Protein AF-A0A238JJU9-F1 (afdb_monomer_lite)

Sequence (68 aa):
MKKTLIVYAMTAGAAVAHPGHDAAALQGQAHWLGQADHIAVVALVAALGAVIVYRRPRAMLRRILRLE

Secondary structure (DSSP, 8-state):
-HHHHHHHHHHHHHHHHSTTTTHHHHH-TTGGGG-HHHHHHHHHHHHHHHHHHHHHHHHHHHHHTT--

Structure (mmCIF, N/CA/C/O backbone):
data_AF-A0A238JJU9-F1
#
_entry.id   AF-A0A238JJU9-F1
#
loop_
_atom_site.group_PDB
_atom_site.id
_atom_site.type_symbol
_at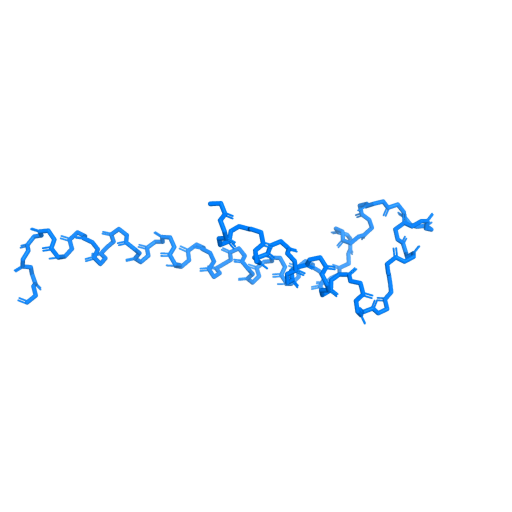om_site.label_atom_id
_atom_site.label_alt_id
_atom_site.label_comp_id
_atom_site.label_asym_id
_atom_site.label_entity_id
_atom_site.label_seq_id
_atom_site.pdbx_PDB_ins_code
_atom_site.Cartn_x
_atom_site.Cartn_y
_atom_site.Cartn_z
_atom_site.occupancy
_atom_site.B_iso_or_equiv
_atom_site.auth_seq_id
_atom_site.auth_comp_id
_atom_site.auth_asym_id
_atom_site.auth_atom_id
_atom_site.pdbx_PDB_model_num
ATOM 1 N N . MET A 1 1 ? 5.238 12.140 16.932 1.00 54.53 1 MET A N 1
ATOM 2 C CA . MET A 1 1 ? 6.474 12.461 16.183 1.00 54.53 1 MET A CA 1
ATOM 3 C C . MET A 1 1 ? 7.548 11.384 16.324 1.00 54.53 1 MET A C 1
ATOM 5 O O . MET A 1 1 ? 7.844 10.755 15.321 1.00 54.53 1 MET A O 1
ATOM 9 N N . LYS A 1 2 ? 8.070 11.072 17.527 1.00 61.06 2 LYS A N 1
ATOM 10 C CA . LYS A 1 2 ? 9.120 10.032 17.693 1.00 61.06 2 LYS A CA 1
ATOM 11 C C . LYS A 1 2 ? 8.765 8.662 17.088 1.00 61.06 2 LYS A C 1
ATOM 13 O O . LYS A 1 2 ? 9.574 8.085 16.379 1.00 61.06 2 LYS A O 1
ATOM 18 N N . LYS A 1 3 ? 7.537 8.173 17.301 1.00 68.06 3 LYS A N 1
ATOM 19 C CA . LYS A 1 3 ? 7.079 6.886 16.734 1.00 68.06 3 LYS A CA 1
ATOM 20 C C . LYS A 1 3 ? 7.004 6.905 15.201 1.00 68.06 3 LYS A C 1
ATOM 22 O O . LYS A 1 3 ? 7.313 5.909 14.568 1.00 68.06 3 LYS A O 1
ATOM 27 N N . THR A 1 4 ? 6.635 8.043 14.619 1.00 68.62 4 THR A N 1
ATOM 28 C CA . THR A 1 4 ? 6.510 8.229 13.168 1.00 68.62 4 THR A CA 1
ATOM 29 C C . THR A 1 4 ? 7.870 8.156 12.478 1.00 68.62 4 THR A C 1
ATOM 31 O O . THR A 1 4 ? 7.990 7.495 11.457 1.00 68.62 4 THR A O 1
ATOM 34 N N . LEU A 1 5 ? 8.903 8.764 13.074 1.00 72.69 5 LEU A N 1
ATOM 35 C CA . LEU A 1 5 ? 10.279 8.690 12.568 1.00 72.69 5 LEU A CA 1
ATOM 36 C C . LEU A 1 5 ? 10.842 7.267 12.618 1.00 72.69 5 LEU A C 1
ATOM 38 O O . LEU A 1 5 ? 11.505 6.848 11.679 1.00 72.69 5 LEU A O 1
ATOM 42 N N . ILE A 1 6 ? 10.538 6.509 13.676 1.00 74.75 6 ILE A N 1
ATOM 43 C CA . ILE A 1 6 ? 10.953 5.104 13.787 1.00 74.75 6 ILE A CA 1
ATOM 44 C C . ILE A 1 6 ? 10.276 4.261 12.699 1.00 74.75 6 ILE A C 1
ATOM 46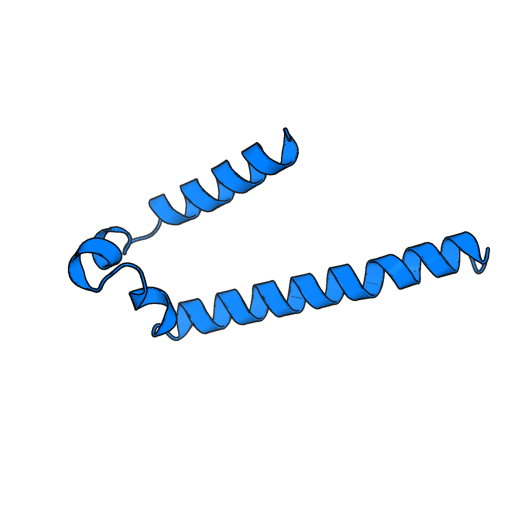 O O . ILE A 1 6 ? 10.949 3.516 11.997 1.00 74.75 6 ILE A O 1
ATOM 50 N N . VAL A 1 7 ? 8.962 4.418 12.503 1.00 75.25 7 VAL A N 1
ATOM 51 C CA . VAL A 1 7 ? 8.223 3.703 11.446 1.00 75.25 7 VAL A CA 1
ATOM 52 C C . VAL A 1 7 ? 8.740 4.078 10.054 1.00 75.25 7 VAL A C 1
ATOM 54 O O . VAL A 1 7 ? 8.927 3.202 9.213 1.00 75.25 7 VAL A O 1
ATOM 57 N N . TYR A 1 8 ? 9.025 5.359 9.818 1.00 72.06 8 TYR A N 1
ATOM 58 C CA . TYR A 1 8 ? 9.609 5.827 8.563 1.00 72.06 8 TYR A CA 1
ATOM 59 C C . TYR A 1 8 ? 11.001 5.228 8.321 1.00 72.06 8 TYR A C 1
ATOM 61 O O . TYR A 1 8 ? 11.258 4.698 7.249 1.00 72.06 8 TYR A O 1
ATOM 69 N N . ALA A 1 9 ? 11.879 5.222 9.327 1.00 70.31 9 ALA A N 1
ATOM 70 C CA . ALA A 1 9 ? 13.210 4.630 9.209 1.00 70.31 9 ALA A CA 1
ATOM 71 C C . ALA A 1 9 ? 13.158 3.116 8.936 1.00 70.31 9 ALA A C 1
ATOM 73 O O . ALA A 1 9 ? 13.917 2.613 8.112 1.00 70.31 9 ALA A O 1
ATOM 74 N N . MET A 1 10 ? 12.235 2.391 9.577 1.00 70.94 10 MET A N 1
ATOM 75 C CA . MET A 1 10 ? 12.081 0.950 9.351 1.00 70.94 10 MET A CA 1
ATOM 76 C C . MET A 1 10 ? 11.498 0.620 7.970 1.00 70.94 10 MET A C 1
ATOM 78 O O . MET A 1 10 ? 11.885 -0.380 7.372 1.00 70.94 10 MET A O 1
ATOM 82 N N . THR A 1 11 ? 10.600 1.456 7.447 1.00 69.44 11 THR A N 1
ATOM 83 C CA . THR A 1 11 ? 10.000 1.260 6.114 1.00 69.44 11 THR A CA 1
ATOM 84 C C . THR A 1 11 ? 10.942 1.686 4.991 1.00 69.44 11 THR A C 1
ATOM 86 O O . THR A 1 11 ? 11.105 0.942 4.028 1.00 69.44 11 THR A O 1
ATOM 89 N N . ALA A 1 12 ? 11.634 2.817 5.145 1.00 65.56 12 ALA A N 1
ATOM 90 C CA . ALA A 1 12 ? 12.649 3.272 4.200 1.00 65.56 12 ALA A CA 1
ATOM 91 C C . ALA A 1 12 ? 13.843 2.306 4.133 1.00 65.56 12 ALA A C 1
ATOM 93 O O . ALA A 1 12 ? 14.319 2.006 3.047 1.00 65.56 12 ALA A O 1
ATOM 94 N N . GLY A 1 13 ? 14.296 1.765 5.272 1.00 64.56 13 GLY A N 1
ATOM 95 C CA . GLY A 1 13 ? 15.380 0.778 5.297 1.00 64.56 13 GLY A CA 1
ATOM 96 C C . GLY A 1 13 ? 15.008 -0.541 4.614 1.00 64.56 13 GLY A C 1
ATOM 97 O O . GLY A 1 13 ? 15.809 -1.091 3.860 1.00 64.56 13 GLY A O 1
ATOM 98 N N . ALA A 1 14 ? 13.778 -1.024 4.810 1.00 66.00 14 ALA A N 1
ATOM 99 C CA . ALA A 1 14 ? 13.287 -2.209 4.10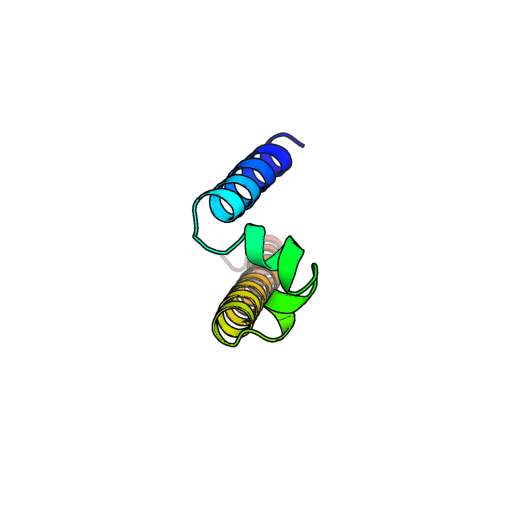8 1.00 66.00 14 ALA A CA 1
ATOM 100 C C . ALA A 1 14 ? 13.266 -1.984 2.586 1.00 66.00 14 ALA A C 1
ATOM 102 O O . ALA A 1 14 ? 13.748 -2.818 1.824 1.00 66.00 14 ALA A O 1
ATOM 103 N N . ALA A 1 15 ? 12.818 -0.805 2.154 1.00 64.38 15 ALA A N 1
ATOM 104 C CA . ALA A 1 15 ? 12.851 -0.376 0.760 1.00 64.38 15 ALA A CA 1
ATOM 105 C C . ALA A 1 15 ? 14.251 0.032 0.255 1.00 64.38 15 ALA A C 1
ATOM 107 O O . ALA A 1 15 ? 14.339 0.626 -0.803 1.00 64.38 15 ALA A O 1
ATOM 108 N N . VAL A 1 16 ? 15.343 -0.231 0.980 1.00 64.19 16 VAL A N 1
ATOM 109 C CA . VAL A 1 16 ? 16.729 -0.111 0.467 1.00 64.19 16 VAL A CA 1
ATOM 110 C C . VAL A 1 16 ? 17.460 -1.462 0.526 1.00 64.19 16 VAL A C 1
ATOM 112 O O . VAL A 1 16 ? 18.398 -1.703 -0.227 1.00 64.19 16 VAL A O 1
ATOM 115 N N . ALA A 1 17 ? 16.992 -2.395 1.359 1.00 67.12 17 ALA A N 1
ATOM 116 C CA . ALA A 1 17 ? 17.631 -3.691 1.580 1.00 67.12 17 ALA A CA 1
ATOM 117 C C . ALA A 1 17 ? 17.272 -4.785 0.550 1.00 67.12 17 ALA A C 1
ATOM 119 O O . ALA A 1 17 ? 18.001 -5.770 0.447 1.00 67.12 17 ALA A O 1
ATOM 120 N N . HIS A 1 18 ? 16.176 -4.649 -0.207 1.00 63.62 18 HIS A N 1
ATOM 121 C CA . HIS A 1 18 ? 15.761 -5.659 -1.198 1.00 63.62 18 HIS A CA 1
ATOM 122 C C . HIS A 1 18 ? 16.235 -5.343 -2.634 1.00 63.62 18 HIS A C 1
ATOM 124 O O . HIS A 1 18 ? 16.395 -4.189 -2.982 1.00 63.62 18 HIS A O 1
ATOM 130 N N . PRO A 1 19 ? 16.486 -6.312 -3.519 1.00 66.38 19 PRO A N 1
ATOM 131 C CA . PRO A 1 19 ? 16.751 -6.007 -4.931 1.00 66.38 19 PRO A CA 1
ATOM 132 C C . PRO A 1 19 ? 15.553 -5.281 -5.584 1.00 66.38 19 PRO A C 1
ATOM 134 O O . PRO A 1 19 ? 14.414 -5.612 -5.262 1.00 66.38 19 PRO A O 1
ATOM 137 N N . GLY A 1 20 ? 15.787 -4.327 -6.498 1.00 66.69 20 GLY A N 1
ATOM 138 C CA . GLY A 1 20 ? 14.723 -3.666 -7.279 1.00 66.69 20 GLY A CA 1
ATOM 139 C C . GLY A 1 20 ? 14.519 -2.160 -7.059 1.00 66.69 20 GLY A C 1
ATOM 140 O O . GLY A 1 20 ? 13.669 -1.571 -7.717 1.00 66.69 20 GLY A O 1
ATOM 141 N N . HIS A 1 21 ? 15.285 -1.488 -6.196 1.00 68.19 21 HIS A N 1
ATOM 142 C CA . HIS A 1 21 ? 15.146 -0.027 -5.985 1.00 68.19 21 HIS A CA 1
ATOM 143 C C . HIS A 1 21 ? 15.540 0.805 -7.202 1.00 68.19 21 HIS A C 1
ATOM 145 O O . HIS A 1 21 ? 15.015 1.889 -7.444 1.00 68.19 21 HIS A O 1
ATOM 151 N N . ASP A 1 22 ? 16.458 0.265 -7.989 1.00 77.06 22 ASP A N 1
ATOM 152 C CA . ASP A 1 22 ? 16.865 0.749 -9.298 1.00 77.06 22 ASP A CA 1
ATOM 153 C C . ASP A 1 22 ? 15.797 0.509 -10.375 1.00 77.06 22 ASP A C 1
ATOM 155 O O . ASP A 1 22 ? 15.765 1.231 -11.374 1.00 77.06 22 ASP A O 1
ATOM 159 N N . ALA A 1 23 ? 14.853 -0.415 -10.160 1.00 76.69 23 ALA A N 1
ATOM 160 C CA . ALA A 1 23 ? 13.731 -0.609 -11.075 1.00 76.69 23 ALA A CA 1
ATOM 161 C C . ALA A 1 23 ? 12.864 0.653 -11.177 1.00 76.69 23 ALA A C 1
ATOM 163 O O . ALA A 1 23 ? 12.314 0.920 -12.241 1.00 76.69 23 ALA A O 1
ATOM 164 N N . ALA A 1 24 ? 12.823 1.502 -10.144 1.00 75.38 24 ALA A N 1
ATOM 165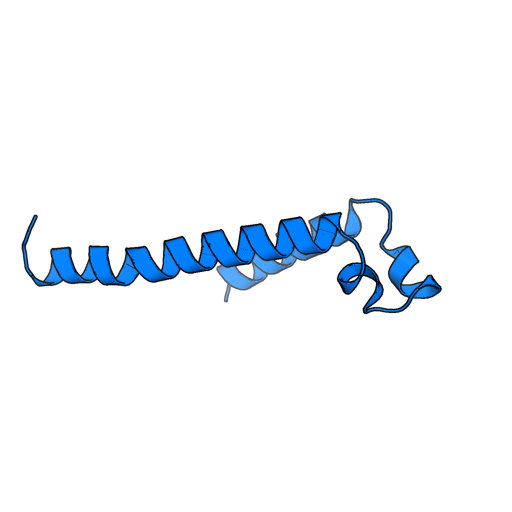 C CA . ALA A 1 24 ? 12.157 2.801 -10.227 1.00 75.38 24 ALA A CA 1
ATOM 166 C C . ALA A 1 24 ? 12.802 3.741 -11.263 1.00 75.38 24 ALA A C 1
ATOM 168 O O . ALA A 1 24 ? 12.093 4.521 -11.901 1.00 75.38 24 ALA A O 1
ATOM 169 N N . ALA A 1 25 ? 14.122 3.652 -11.464 1.00 79.75 25 ALA A N 1
ATOM 170 C CA . ALA A 1 25 ? 14.837 4.441 -12.466 1.00 79.75 25 ALA A CA 1
ATOM 171 C C . ALA A 1 25 ? 14.602 3.925 -13.896 1.00 79.75 25 ALA A C 1
ATOM 173 O O . ALA A 1 25 ? 14.625 4.713 -14.838 1.00 79.75 25 ALA A O 1
ATOM 174 N N . LEU A 1 26 ? 14.347 2.622 -14.057 1.00 82.50 26 LEU A N 1
ATOM 175 C CA . LEU A 1 26 ? 14.177 1.971 -15.363 1.00 82.50 26 LEU A CA 1
ATOM 176 C C . LEU A 1 26 ? 12.709 1.841 -15.802 1.00 82.50 26 LEU A C 1
ATOM 178 O O . LEU A 1 26 ? 12.410 1.919 -16.989 1.00 82.50 26 LEU A O 1
ATOM 182 N N . GLN A 1 27 ? 11.796 1.629 -14.857 1.00 81.69 27 GLN A N 1
ATOM 183 C CA . GLN A 1 27 ? 10.382 1.300 -15.089 1.00 81.69 27 GLN A CA 1
ATOM 184 C C . GLN A 1 27 ? 9.434 2.404 -14.583 1.00 81.69 27 GLN A C 1
ATOM 186 O O . GLN A 1 27 ? 8.219 2.323 -14.762 1.00 81.69 27 GLN A O 1
ATOM 191 N N . GLY A 1 28 ? 9.984 3.453 -13.964 1.00 82.50 28 GLY A N 1
ATOM 192 C CA . GLY A 1 28 ? 9.240 4.567 -13.384 1.00 82.50 28 GLY A CA 1
ATOM 193 C C . GLY A 1 28 ? 8.781 4.310 -11.946 1.00 82.50 28 GLY A C 1
ATOM 194 O O . GLY A 1 28 ? 8.671 3.178 -11.483 1.00 82.50 28 GLY A O 1
ATOM 195 N N . GLN A 1 29 ? 8.465 5.382 -11.216 1.00 80.56 29 GLN A N 1
ATOM 196 C CA . GLN A 1 29 ? 8.117 5.332 -9.783 1.00 80.56 29 GLN A CA 1
ATOM 197 C C . GLN A 1 29 ? 6.847 4.523 -9.463 1.00 80.56 29 GLN A C 1
ATOM 199 O O . GLN A 1 29 ? 6.629 4.135 -8.320 1.00 80.56 29 GLN A O 1
ATOM 204 N N . ALA A 1 30 ? 6.005 4.276 -10.466 1.00 82.44 30 ALA A N 1
ATOM 205 C CA . ALA A 1 30 ? 4.738 3.563 -10.335 1.00 82.44 30 ALA A CA 1
ATOM 206 C C . ALA A 1 30 ? 4.819 2.077 -10.738 1.00 82.44 30 ALA A C 1
ATOM 208 O O . ALA A 1 30 ? 3.797 1.398 -10.698 1.00 82.44 30 ALA A O 1
ATOM 209 N N . HIS A 1 31 ? 5.992 1.556 -11.124 1.00 83.56 31 HIS A N 1
ATOM 210 C CA . HIS A 1 31 ? 6.131 0.182 -11.636 1.00 83.56 31 HIS A CA 1
ATOM 211 C C . HIS A 1 31 ? 5.628 -0.890 -10.654 1.00 83.56 31 HIS A C 1
ATOM 213 O O . HIS A 1 31 ? 4.999 -1.865 -11.061 1.00 83.56 31 HIS A O 1
ATOM 219 N N . TRP A 1 32 ? 5.826 -0.667 -9.354 1.00 82.19 32 TRP A N 1
ATOM 220 C CA . TRP A 1 32 ? 5.380 -1.558 -8.284 1.00 82.19 32 TRP A CA 1
ATOM 221 C C . TRP A 1 32 ? 3.850 -1.721 -8.221 1.00 82.19 32 TRP A C 1
ATOM 223 O O . TRP A 1 32 ? 3.368 -2.731 -7.719 1.00 82.19 32 TRP A O 1
ATOM 233 N N . LEU A 1 33 ? 3.061 -0.782 -8.767 1.00 82.69 33 LEU A N 1
ATOM 234 C CA . LEU A 1 33 ? 1.596 -0.907 -8.825 1.00 82.69 33 LEU A CA 1
ATOM 235 C C . LEU A 1 33 ? 1.132 -2.006 -9.791 1.00 82.69 33 LEU A C 1
ATOM 237 O O . LEU A 1 33 ? 0.019 -2.505 -9.648 1.00 82.69 33 LEU A O 1
ATOM 241 N N . GLY A 1 34 ? 1.961 -2.369 -10.774 1.00 84.81 34 GLY A N 1
ATOM 242 C CA . GLY A 1 34 ? 1.678 -3.442 -11.732 1.00 84.81 34 GLY A CA 1
ATOM 243 C C . GLY A 1 34 ? 2.236 -4.807 -11.321 1.00 84.81 34 GLY A C 1
ATOM 244 O O . GLY A 1 34 ? 1.982 -5.797 -12.005 1.00 84.81 34 GLY A O 1
ATOM 245 N N . GLN A 1 35 ? 3.003 -4.876 -10.231 1.00 84.75 35 GLN A N 1
ATOM 246 C CA . GLN A 1 35 ? 3.663 -6.096 -9.774 1.00 84.75 35 GLN A CA 1
ATOM 247 C C . GLN A 1 35 ? 2.761 -6.877 -8.807 1.00 84.75 35 GLN A C 1
ATOM 249 O O . GLN A 1 35 ? 2.288 -6.351 -7.798 1.00 84.75 35 GLN A O 1
ATOM 254 N N . ALA A 1 36 ? 2.495 -8.147 -9.126 1.00 87.12 36 ALA A N 1
ATOM 255 C CA . ALA A 1 36 ? 1.522 -8.972 -8.403 1.00 87.12 36 ALA A CA 1
ATOM 256 C C . ALA A 1 36 ? 1.878 -9.180 -6.918 1.00 87.12 36 ALA A C 1
ATOM 258 O O . ALA A 1 36 ? 0.999 -9.186 -6.057 1.00 87.12 36 ALA A O 1
ATOM 259 N N . ASP A 1 37 ? 3.165 -9.316 -6.610 1.00 83.75 37 ASP A N 1
ATOM 260 C CA . ASP A 1 37 ? 3.712 -9.427 -5.257 1.00 83.75 37 ASP A CA 1
ATOM 261 C C . ASP A 1 37 ? 3.471 -8.154 -4.432 1.00 83.75 37 ASP A C 1
ATOM 263 O O . ASP A 1 37 ? 3.000 -8.230 -3.295 1.00 83.75 37 ASP A O 1
ATOM 267 N N . HIS A 1 38 ? 3.691 -6.977 -5.019 1.00 83.75 38 HIS A N 1
ATOM 268 C CA . HIS A 1 38 ? 3.437 -5.700 -4.356 1.00 83.75 38 HIS A CA 1
ATOM 269 C C . HIS A 1 38 ? 1.943 -5.469 -4.113 1.00 83.75 38 HIS A C 1
ATOM 271 O O . HIS A 1 38 ? 1.557 -5.036 -3.025 1.00 83.75 38 HIS A O 1
ATOM 277 N N . ILE A 1 39 ? 1.088 -5.830 -5.075 1.00 88.94 39 ILE A N 1
ATOM 278 C CA . ILE A 1 39 ? -0.371 -5.795 -4.900 1.00 88.94 39 ILE A CA 1
ATOM 279 C C . ILE A 1 39 ? -0.786 -6.671 -3.710 1.00 88.94 39 ILE A C 1
ATOM 281 O O . ILE A 1 39 ? -1.567 -6.227 -2.865 1.00 88.94 39 ILE A O 1
ATOM 285 N N . ALA A 1 40 ? -0.243 -7.888 -3.602 1.00 88.44 40 ALA A N 1
ATOM 286 C CA . ALA A 1 40 ? -0.553 -8.800 -2.503 1.00 88.44 40 ALA A CA 1
ATOM 287 C C . ALA A 1 40 ? -0.146 -8.226 -1.135 1.00 88.44 40 ALA A C 1
ATOM 289 O O . ALA A 1 40 ? -0.934 -8.267 -0.186 1.00 88.44 40 ALA A O 1
ATOM 290 N N . VAL A 1 41 ? 1.052 -7.639 -1.031 1.00 86.38 41 VAL A N 1
ATOM 291 C CA . VAL A 1 41 ? 1.532 -7.011 0.211 1.00 86.38 41 VAL A CA 1
ATOM 292 C C . VAL A 1 41 ? 0.664 -5.812 0.595 1.00 86.38 41 VAL A C 1
ATOM 294 O O . VAL A 1 41 ? 0.232 -5.711 1.744 1.00 86.38 41 VAL A O 1
ATOM 297 N N . VAL A 1 42 ? 0.353 -4.925 -0.353 1.00 87.19 42 VAL A N 1
ATOM 298 C CA . VAL A 1 42 ? -0.500 -3.751 -0.106 1.00 87.19 42 VAL A CA 1
ATOM 299 C C . VAL A 1 42 ? -1.897 -4.174 0.341 1.00 87.19 42 VAL A C 1
ATOM 301 O O . VAL A 1 42 ? -2.413 -3.630 1.320 1.00 87.19 42 VAL A O 1
ATOM 304 N N . ALA A 1 43 ? -2.488 -5.176 -0.314 1.00 90.31 43 ALA A N 1
ATOM 305 C CA . ALA A 1 43 ? -3.789 -5.718 0.065 1.00 90.31 43 ALA A CA 1
ATOM 306 C C . ALA A 1 43 ? -3.776 -6.285 1.494 1.00 90.31 43 ALA A C 1
ATOM 308 O O . ALA A 1 43 ? -4.684 -6.003 2.279 1.00 90.31 43 ALA A O 1
ATOM 309 N N . LEU A 1 44 ? -2.728 -7.027 1.867 1.00 90.25 44 LEU A N 1
ATOM 310 C CA . LEU A 1 44 ? -2.586 -7.589 3.210 1.00 90.25 44 LEU A CA 1
ATOM 311 C C . LEU A 1 44 ? -2.435 -6.496 4.278 1.00 90.25 44 LEU A C 1
ATOM 313 O O . LEU A 1 44 ? -3.094 -6.552 5.318 1.00 90.25 44 LEU A O 1
ATOM 317 N N . VAL A 1 45 ? -1.605 -5.481 4.021 1.00 88.44 45 VAL A N 1
ATOM 318 C CA . VAL A 1 45 ? -1.414 -4.344 4.935 1.00 88.44 45 VAL A CA 1
ATOM 319 C C . VAL A 1 45 ? -2.714 -3.557 5.099 1.00 88.44 45 VAL A C 1
ATOM 321 O O . VAL A 1 45 ? -3.083 -3.216 6.225 1.00 88.44 45 VAL A O 1
ATOM 324 N N . ALA A 1 46 ? -3.445 -3.315 4.008 1.00 88.12 46 ALA A N 1
ATOM 325 C CA . ALA A 1 46 ? -4.742 -2.647 4.046 1.00 88.12 46 ALA A CA 1
ATOM 326 C C . ALA A 1 46 ? -5.771 -3.454 4.856 1.00 88.12 46 ALA A C 1
ATOM 328 O O . ALA A 1 46 ? -6.446 -2.895 5.723 1.00 88.12 46 ALA A O 1
ATOM 329 N N . ALA A 1 47 ? -5.844 -4.772 4.641 1.00 91.88 47 ALA A N 1
ATOM 330 C CA . ALA A 1 47 ? -6.727 -5.661 5.391 1.00 91.88 47 ALA A CA 1
ATOM 331 C C . ALA A 1 47 ? -6.390 -5.667 6.891 1.00 91.88 47 ALA A C 1
ATOM 333 O O . ALA A 1 47 ? -7.280 -5.524 7.732 1.00 91.88 47 ALA A O 1
ATOM 334 N N . LEU A 1 48 ? -5.106 -5.761 7.246 1.00 88.56 48 LEU A N 1
ATOM 335 C CA . LEU A 1 48 ? -4.664 -5.724 8.639 1.00 88.56 48 LEU A CA 1
ATOM 336 C C . LEU A 1 48 ? -4.977 -4.370 9.293 1.00 88.56 48 LEU A C 1
ATOM 338 O O . LEU A 1 48 ? -5.490 -4.323 10.415 1.00 88.56 48 LEU A O 1
ATOM 342 N N . GLY A 1 49 ? -4.724 -3.271 8.579 1.00 86.1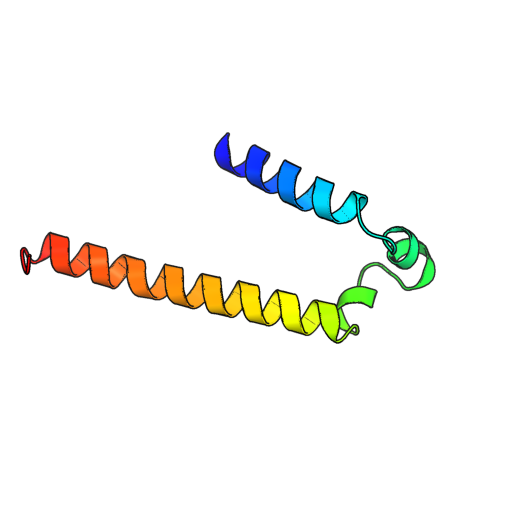9 49 GLY A N 1
ATOM 343 C CA . GLY A 1 49 ? -5.082 -1.921 9.004 1.00 86.19 49 GLY A CA 1
ATOM 344 C C . GLY A 1 49 ? -6.580 -1.790 9.274 1.00 86.19 49 GLY A C 1
ATOM 345 O O . GLY A 1 49 ? -6.967 -1.326 10.348 1.00 86.19 49 GLY A O 1
ATOM 346 N N . ALA A 1 50 ? -7.420 -2.283 8.360 1.00 85.25 50 ALA A N 1
ATOM 347 C CA . ALA A 1 50 ? -8.869 -2.304 8.523 1.00 85.25 50 ALA A CA 1
ATOM 348 C C . ALA A 1 50 ? -9.289 -3.101 9.766 1.00 85.25 50 ALA A C 1
ATOM 350 O O . ALA A 1 50 ? -10.062 -2.595 10.577 1.00 85.25 50 ALA A O 1
ATOM 351 N N . VAL A 1 51 ? -8.731 -4.296 9.992 1.00 87.12 51 VAL A N 1
ATOM 352 C CA . VAL A 1 51 ? -9.024 -5.107 11.188 1.00 87.12 51 VAL A CA 1
ATOM 353 C C . VAL A 1 51 ? -8.656 -4.363 12.475 1.00 87.12 51 VAL A C 1
ATOM 355 O O . VAL A 1 51 ? -9.448 -4.330 13.419 1.00 87.12 51 VAL A O 1
ATOM 358 N N . ILE A 1 52 ? -7.479 -3.737 12.536 1.00 83.56 52 ILE A N 1
ATOM 359 C CA . ILE A 1 52 ? -7.025 -2.997 13.723 1.00 83.56 52 ILE A CA 1
ATOM 360 C C . ILE A 1 52 ? -7.927 -1.786 13.983 1.00 83.56 52 ILE A C 1
ATOM 362 O O . ILE A 1 52 ? -8.380 -1.582 15.115 1.00 83.56 52 ILE A O 1
ATOM 366 N N . VAL A 1 53 ? -8.217 -1.003 12.941 1.00 80.69 53 VAL A N 1
ATOM 367 C CA . VAL A 1 53 ? -9.078 0.182 13.028 1.00 80.69 53 VAL A CA 1
ATOM 368 C C . VAL A 1 53 ? -10.501 -0.204 13.406 1.00 80.69 53 VAL A C 1
ATOM 370 O O . VAL A 1 53 ? -11.110 0.506 14.189 1.00 80.69 53 VAL A O 1
ATOM 373 N N . TYR A 1 54 ? -11.017 -1.338 12.937 1.00 76.94 54 TYR A N 1
ATOM 374 C CA . TYR A 1 54 ? -12.376 -1.784 13.242 1.00 76.94 54 TYR A CA 1
ATOM 375 C C . TYR A 1 54 ? -12.507 -2.391 14.651 1.00 76.94 54 TYR A C 1
ATOM 377 O O . TYR A 1 54 ? -13.544 -2.265 15.307 1.00 76.94 54 TYR A O 1
ATOM 385 N N . ARG A 1 55 ? -11.444 -3.023 15.172 1.00 72.00 55 ARG A N 1
ATOM 386 C CA . ARG A 1 55 ? -11.430 -3.605 16.529 1.00 72.00 55 ARG A CA 1
ATOM 387 C C . ARG A 1 55 ? -11.208 -2.568 17.629 1.00 72.00 55 ARG A C 1
ATOM 389 O O . ARG A 1 55 ? -11.754 -2.732 18.719 1.00 72.00 55 ARG A O 1
ATOM 396 N N . ARG A 1 56 ? -10.466 -1.489 17.365 1.00 64.81 56 ARG A N 1
ATOM 397 C CA . ARG A 1 56 ? -10.211 -0.424 18.353 1.00 64.81 56 ARG A CA 1
ATOM 398 C C . ARG A 1 56 ? -11.457 0.286 18.901 1.00 64.81 56 ARG A C 1
ATOM 400 O O . ARG A 1 56 ? -11.565 0.355 20.123 1.00 64.81 56 ARG A O 1
ATOM 407 N N . PRO A 1 57 ? -12.408 0.772 18.085 1.00 63.66 57 PRO A N 1
ATOM 408 C CA . PRO A 1 57 ? -13.609 1.421 18.588 1.00 63.66 57 PRO A CA 1
ATOM 409 C C . PRO A 1 57 ? -14.500 0.423 19.325 1.00 63.66 57 PRO A C 1
ATOM 411 O O . PRO A 1 57 ? -15.076 0.787 20.335 1.00 63.66 57 PRO A O 1
ATOM 414 N N . ARG A 1 58 ? -14.551 -0.854 18.918 1.00 62.22 58 ARG A N 1
ATOM 415 C CA . ARG A 1 58 ? -15.320 -1.888 19.636 1.00 62.22 58 ARG A CA 1
ATOM 416 C C . ARG A 1 58 ? -14.746 -2.207 21.018 1.00 62.22 58 ARG A C 1
ATOM 418 O O . ARG A 1 58 ? -15.508 -2.331 21.971 1.00 62.22 58 ARG A O 1
ATOM 425 N N . ALA A 1 59 ? -13.423 -2.319 21.138 1.00 66.38 59 ALA A N 1
ATOM 426 C CA . ALA A 1 59 ? -12.761 -2.524 22.427 1.00 66.38 59 ALA A CA 1
ATOM 427 C C . ALA A 1 59 ? -12.906 -1.293 23.337 1.00 66.38 59 ALA A C 1
ATOM 429 O O . ALA A 1 59 ? -13.233 -1.422 24.511 1.00 66.38 59 ALA A O 1
ATOM 430 N N . MET A 1 60 ? -12.740 -0.093 22.777 1.00 65.00 60 MET A N 1
ATOM 431 C CA . MET A 1 60 ? -12.934 1.161 23.503 1.00 65.00 60 MET A CA 1
ATOM 432 C C . MET A 1 60 ? -14.390 1.342 23.958 1.00 65.00 60 MET A C 1
ATOM 434 O O . MET A 1 60 ? -14.626 1.731 25.096 1.00 65.00 60 MET A O 1
ATOM 438 N N . LEU A 1 61 ? -15.363 1.003 23.109 1.00 71.00 61 LEU A N 1
ATOM 439 C CA . LEU A 1 61 ? -16.789 1.107 23.415 1.00 71.00 61 LEU A CA 1
ATOM 440 C C . LEU A 1 61 ? -17.216 0.123 24.514 1.00 71.00 61 LEU A C 1
ATOM 442 O O . LEU A 1 61 ? -17.932 0.523 25.422 1.00 71.00 61 LEU A O 1
ATOM 446 N N . ARG A 1 62 ? -16.737 -1.130 24.493 1.00 73.94 62 ARG A N 1
ATOM 447 C CA . ARG A 1 62 ? -16.985 -2.098 25.585 1.00 73.94 62 ARG A CA 1
ATOM 448 C C . ARG A 1 62 ? -16.456 -1.600 26.929 1.00 73.94 62 ARG A C 1
ATOM 450 O O . ARG A 1 62 ? -17.144 -1.726 27.937 1.00 73.94 62 ARG A O 1
ATOM 457 N N . ARG A 1 63 ? -15.282 -0.965 26.910 1.00 73.81 63 ARG A N 1
ATOM 458 C CA . ARG A 1 63 ? -14.644 -0.372 28.088 1.00 73.81 63 ARG A CA 1
ATOM 459 C C . ARG A 1 63 ? -15.406 0.847 28.620 1.00 73.81 63 ARG A C 1
ATOM 461 O O . ARG A 1 63 ? -15.565 0.985 29.827 1.00 73.81 63 ARG A O 1
ATOM 468 N N . ILE A 1 64 ? -15.926 1.703 27.732 1.00 76.12 64 ILE A N 1
ATOM 469 C CA . ILE A 1 64 ? -16.793 2.845 28.092 1.00 76.12 64 ILE A CA 1
ATOM 470 C C . ILE A 1 64 ? -18.117 2.362 28.693 1.00 76.12 64 ILE A C 1
ATOM 472 O O . ILE A 1 64 ? -18.575 2.905 29.694 1.00 76.12 64 ILE A O 1
ATOM 476 N N . LEU A 1 65 ? -18.716 1.325 28.106 1.00 85.00 65 LEU A N 1
ATOM 477 C CA . LEU A 1 65 ? -19.994 0.765 28.547 1.00 85.00 65 LEU A CA 1
ATOM 478 C C . LEU A 1 65 ? -19.877 -0.145 29.783 1.00 85.00 65 LEU A C 1
ATOM 480 O O . LEU A 1 65 ? -20.893 -0.675 30.219 1.00 85.00 65 LEU A O 1
ATOM 484 N N . ARG A 1 66 ? -18.671 -0.325 30.352 1.00 81.56 66 ARG A N 1
ATOM 485 C CA . ARG A 1 66 ? -18.388 -1.240 31.478 1.00 81.56 66 ARG A CA 1
ATOM 486 C C . ARG A 1 66 ? -18.956 -2.648 31.263 1.00 81.56 66 ARG A C 1
ATOM 488 O O . ARG A 1 66 ? -19.459 -3.268 32.190 1.00 81.56 66 ARG A O 1
ATOM 495 N N . LEU A 1 67 ? -18.885 -3.140 30.029 1.00 73.19 67 LEU A N 1
ATOM 496 C CA . LEU A 1 67 ? -19.297 -4.501 29.671 1.00 73.19 67 LEU A CA 1
ATOM 497 C C . LEU A 1 67 ? -18.148 -5.510 29.876 1.00 73.19 67 LEU A C 1
ATOM 499 O O . LEU A 1 67 ? -18.088 -6.509 29.159 1.00 73.19 67 LEU A O 1
ATOM 503 N N . GLU A 1 68 ? -17.207 -5.193 30.772 1.00 57.41 68 GLU A N 1
ATOM 504 C CA . GLU A 1 68 ? -16.064 -6.039 31.147 1.00 57.41 68 GLU A CA 1
ATOM 505 C C . GLU A 1 68 ? -16.391 -6.857 32.395 1.00 57.41 68 GLU A C 1
ATOM 507 O O . GLU A 1 68 ? -16.964 -6.269 33.341 1.00 57.41 68 GLU A O 1
#

pLDDT: mean 76.18, std 9.4, range [54.53, 91.88]

Radius of gyration: 17.84 Å; chains: 1; bounding box: 38×22×47 Å

Foldseek 3Di:
DVVVVVVVVVVVVVCVPDPCVCVCVVVNPCNLVVDPVSVVVVVVVVVVVCVVVVVVVVVVV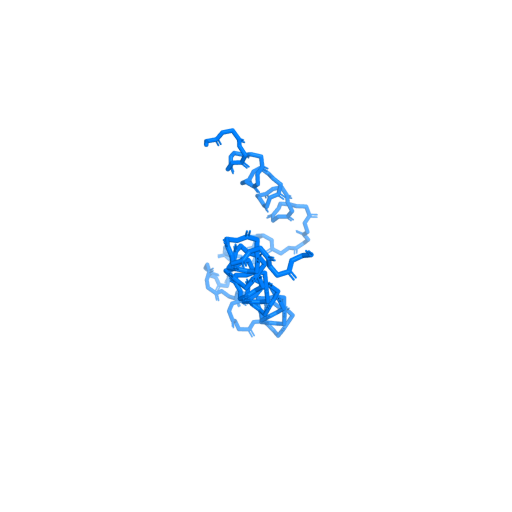CVVVVVD

Organism: NCBI:txid1524263